Protein AF-A0A538RE19-F1 (afdb_monomer_lite)

Secondary structure (DSSP, 8-state):
-PPPPPBPTTT-PBPPTT--EEE-TTS-EEETTPPPPBPTTT--B--TTS-EEEETTEEEEHHHHHHHHHHHTT-TTTTS------TTS-HHHHHHHHHHTSPPHHHHHHHHHHHHHHHHHHHHHHHHHHHHTS---HHHHHTTT---

Radius of gyration: 30.7 Å; chains: 1; bounding box: 78×49×74 Å

Sequence (148 aa):
MAAELPRCATCRVSIQPGQNVAFRTDGRVQHVDCPEVLCPVCARAVLPGEPIRRDDESLLHANCWMRRLRRAEGLPGATRPIAGGCTATPWSFVSGRVVDSRPAPDEVIWVTRQLHERAAHARDSARAARQARRPLTGDALSRIGLLS

pLDDT: mean 75.37, std 17.06, range [40.19, 94.38]

Foldseek 3Di:
DDDQAAAAPFQRHGDDPPFAWDQDPVRHIHGPPHDFAAAPQPRDTDDPPACWDDDPNHIHGPVSVVLVVCVVVVPPCSPPPPPDDDVPDPPVPVCVVVVVPDDDPVVVVVVVVVVVVVVVVVVVVVVVVVVVPPPPDVVNCVVVVNDD

Structure (mmCIF, N/CA/C/O backbone):
data_AF-A0A538RE19-F1
#
_entry.id   AF-A0A538RE19-F1
#
loop_
_atom_site.group_PDB
_atom_site.id
_atom_site.type_symbol
_atom_site.label_atom_id
_atom_site.label_alt_id
_atom_site.label_comp_id
_atom_site.label_asym_id
_atom_site.label_entity_id
_atom_site.label_seq_id
_atom_site.pdbx_PDB_ins_code
_atom_site.Cartn_x
_atom_site.Cartn_y
_atom_site.Cartn_z
_atom_site.occupancy
_atom_site.B_iso_or_equiv
_atom_site.auth_seq_id
_atom_site.auth_comp_id
_atom_site.auth_asym_id
_atom_site.auth_atom_id
_atom_site.pdbx_PDB_model_num
ATOM 1 N N . MET A 1 1 ? -33.763 14.935 3.619 1.00 43.66 1 MET A N 1
ATOM 2 C CA . MET A 1 1 ? -32.389 14.654 3.152 1.00 43.66 1 MET A CA 1
ATOM 3 C C . MET A 1 1 ? -31.767 13.693 4.148 1.00 43.66 1 MET A C 1
ATOM 5 O O . MET A 1 1 ? -31.463 14.117 5.253 1.00 43.66 1 MET A O 1
ATOM 9 N N . ALA A 1 2 ? -31.708 12.397 3.838 1.00 55.69 2 ALA A N 1
ATOM 10 C CA . ALA A 1 2 ? -31.048 11.445 4.728 1.00 55.69 2 ALA A CA 1
ATOM 11 C C . ALA A 1 2 ? -29.541 11.723 4.676 1.00 55.69 2 ALA A C 1
ATOM 13 O O . ALA A 1 2 ? -28.963 11.722 3.590 1.00 55.69 2 ALA A O 1
ATOM 14 N N . ALA A 1 3 ? -28.929 12.031 5.819 1.00 72.06 3 ALA A N 1
ATOM 15 C CA . ALA A 1 3 ? -27.482 12.162 5.896 1.00 72.06 3 ALA A CA 1
ATOM 16 C C . ALA A 1 3 ? -26.867 10.796 5.569 1.00 72.06 3 ALA A C 1
ATOM 18 O O . ALA A 1 3 ? -27.219 9.795 6.195 1.00 72.06 3 ALA A O 1
ATOM 19 N N . GLU A 1 4 ? -25.994 10.739 4.563 1.00 80.81 4 GLU A N 1
ATOM 20 C CA . GLU A 1 4 ? -25.278 9.508 4.249 1.00 80.81 4 GLU A CA 1
ATOM 21 C C . GLU A 1 4 ? -24.370 9.171 5.436 1.00 80.81 4 GLU A C 1
ATOM 23 O O . GLU A 1 4 ? -23.507 9.960 5.827 1.00 80.81 4 GLU A O 1
ATOM 28 N N . LEU A 1 5 ? -24.619 8.021 6.063 1.00 85.88 5 LEU A N 1
ATOM 29 C CA . LEU A 1 5 ? -23.851 7.586 7.221 1.00 85.88 5 LEU A CA 1
ATOM 30 C C . LEU A 1 5 ? -22.397 7.303 6.814 1.00 85.88 5 LEU A C 1
ATOM 32 O O . LEU A 1 5 ? -22.154 6.747 5.734 1.00 85.88 5 LEU A O 1
ATOM 36 N N . PRO A 1 6 ? -21.414 7.633 7.671 1.00 89.62 6 PRO A N 1
ATOM 37 C CA . PRO A 1 6 ? -20.020 7.341 7.384 1.00 89.62 6 PRO A CA 1
ATOM 38 C C . PRO A 1 6 ? -19.815 5.831 7.238 1.00 89.62 6 PRO A C 1
ATOM 40 O O . PRO A 1 6 ? -20.425 5.019 7.930 1.00 89.62 6 PRO A O 1
ATOM 43 N N . ARG A 1 7 ? -18.921 5.438 6.333 1.00 90.44 7 ARG A N 1
ATOM 44 C CA . ARG A 1 7 ? -18.547 4.034 6.129 1.00 90.44 7 ARG A CA 1
ATOM 45 C C . ARG A 1 7 ? -17.237 3.737 6.835 1.00 90.44 7 ARG A C 1
ATOM 47 O O . ARG A 1 7 ? -16.318 4.556 6.798 1.00 90.44 7 ARG A O 1
ATOM 54 N N . CYS A 1 8 ? -17.127 2.542 7.405 1.00 89.19 8 CYS A N 1
ATOM 55 C CA . CYS A 1 8 ? -15.886 2.083 8.015 1.00 89.19 8 CYS A CA 1
ATOM 56 C C . CYS A 1 8 ? -14.730 2.106 7.004 1.00 89.19 8 CYS A C 1
ATOM 58 O O . CYS A 1 8 ? -14.846 1.610 5.879 1.00 89.19 8 CYS A O 1
ATOM 60 N N . ALA A 1 9 ? -13.594 2.674 7.408 1.00 85.81 9 ALA A N 1
ATOM 61 C CA . ALA A 1 9 ? -12.398 2.786 6.581 1.00 85.81 9 ALA A CA 1
ATOM 62 C C . ALA A 1 9 ? -11.834 1.419 6.162 1.00 85.81 9 ALA A C 1
ATOM 64 O O . ALA A 1 9 ? -11.224 1.331 5.092 1.00 85.81 9 ALA A O 1
ATOM 65 N N . THR A 1 10 ? -12.071 0.393 6.989 1.00 84.88 10 THR A N 1
ATOM 66 C CA . THR A 1 10 ? -11.592 -0.981 6.811 1.00 84.88 10 THR A CA 1
ATOM 67 C C . THR A 1 10 ? -12.624 -1.845 6.086 1.00 84.88 10 THR A C 1
ATOM 69 O O . THR A 1 10 ? -12.377 -2.183 4.944 1.00 84.88 10 THR A O 1
ATOM 72 N N . CYS A 1 11 ? -13.796 -2.164 6.653 1.00 85.50 11 CYS A N 1
ATOM 73 C CA . CYS A 1 11 ? -14.760 -3.080 6.008 1.00 85.50 11 CYS A CA 1
ATOM 74 C C . CYS A 1 11 ? -15.773 -2.425 5.059 1.00 85.50 11 CYS A C 1
ATOM 76 O O . CYS A 1 11 ? -16.549 -3.134 4.428 1.00 85.50 11 CYS A O 1
ATOM 78 N N . ARG A 1 12 ? -15.808 -1.087 4.962 1.00 85.25 12 ARG A N 1
ATOM 79 C CA . ARG A 1 12 ? -16.760 -0.308 4.136 1.00 85.25 12 ARG A CA 1
ATOM 80 C C . ARG A 1 12 ? -18.247 -0.473 4.467 1.00 85.25 12 ARG A C 1
ATOM 82 O O . ARG A 1 12 ? -19.071 0.184 3.825 1.00 85.25 12 ARG A O 1
ATOM 89 N N . VAL A 1 13 ? -18.587 -1.262 5.482 1.00 87.75 13 VAL A N 1
ATOM 90 C CA . VAL A 1 13 ? -19.942 -1.339 6.030 1.00 87.75 13 VAL A CA 1
ATOM 91 C C . VAL A 1 13 ? -20.302 0.018 6.633 1.00 87.75 13 VAL A C 1
ATOM 93 O O . VAL A 1 13 ? -19.471 0.660 7.288 1.00 87.75 13 VAL A O 1
ATOM 96 N N . SER A 1 14 ? -21.526 0.477 6.368 1.00 91.31 14 SER A N 1
ATOM 97 C CA . SER A 1 14 ? -22.052 1.715 6.942 1.00 91.31 14 SER A CA 1
ATOM 98 C C . SER A 1 14 ? -22.028 1.634 8.464 1.00 91.31 14 SER A C 1
ATOM 100 O O . SER A 1 14 ? -22.497 0.655 9.046 1.00 91.31 14 SER A O 1
ATOM 102 N N . ILE A 1 15 ? -21.474 2.663 9.097 1.00 91.94 15 ILE A N 1
ATOM 103 C CA . ILE A 1 15 ? -21.438 2.781 10.548 1.00 91.94 15 ILE A CA 1
ATOM 104 C C . ILE A 1 15 ? -22.808 3.271 11.000 1.00 91.94 15 ILE A C 1
ATOM 106 O O . ILE A 1 15 ? -23.245 4.358 10.623 1.00 91.94 15 ILE A O 1
ATOM 110 N N . GLN A 1 16 ? -23.479 2.455 11.804 1.00 92.44 16 GLN A N 1
ATOM 111 C CA . GLN A 1 16 ? -24.764 2.805 12.394 1.00 92.44 16 GLN A CA 1
ATOM 112 C C . GLN A 1 16 ? -24.565 3.587 13.701 1.00 92.44 16 GLN A C 1
ATOM 114 O O . GLN A 1 16 ? -23.572 3.362 14.405 1.00 92.44 16 GLN A O 1
ATOM 119 N N . PRO A 1 17 ? -25.499 4.485 14.064 1.00 91.69 17 PRO A N 1
ATOM 120 C CA . PRO A 1 17 ? -25.487 5.135 15.370 1.00 91.69 17 PRO A CA 1
ATOM 121 C C . PRO A 1 17 ? -25.425 4.106 16.509 1.00 91.69 17 PRO A C 1
ATOM 123 O O . PRO A 1 17 ? -26.123 3.095 16.475 1.00 91.69 17 PRO A O 1
ATOM 126 N N . GLY A 1 18 ? -24.581 4.358 17.512 1.00 91.69 18 GLY A N 1
ATOM 127 C CA . GLY A 1 18 ? -24.382 3.456 18.655 1.00 91.69 18 GLY A CA 1
ATOM 128 C C . GLY A 1 18 ? -23.341 2.347 18.448 1.00 91.69 18 GLY A C 1
ATOM 129 O O . GLY A 1 18 ? -23.073 1.602 19.386 1.00 91.69 18 GLY A O 1
ATOM 130 N N . GLN A 1 19 ? -22.721 2.234 17.268 1.00 92.25 19 GLN A N 1
ATOM 131 C CA . GLN A 1 19 ? -21.591 1.320 17.065 1.00 92.25 19 GLN A CA 1
ATOM 132 C C . GLN A 1 19 ? -20.283 1.896 17.622 1.00 92.25 19 GLN A C 1
ATOM 134 O O . GLN A 1 19 ? -19.988 3.080 17.457 1.00 92.25 19 GLN A O 1
ATOM 139 N N . ASN A 1 20 ? -19.461 1.029 18.220 1.00 92.81 20 ASN A N 1
ATOM 140 C CA . ASN A 1 20 ? -18.130 1.394 18.691 1.00 92.81 20 ASN A CA 1
ATOM 141 C C . ASN A 1 20 ? -17.193 1.643 17.509 1.00 92.81 20 ASN A C 1
ATOM 143 O O . ASN A 1 20 ? -16.961 0.761 16.672 1.00 92.81 20 ASN A O 1
ATOM 147 N N . VAL A 1 21 ? -16.620 2.843 17.466 1.00 93.25 21 VAL A N 1
ATOM 148 C CA . VAL A 1 21 ? -15.714 3.264 16.402 1.00 93.25 21 VAL A CA 1
ATOM 149 C C . VAL A 1 21 ? -14.453 3.921 16.942 1.00 93.25 21 VAL A C 1
ATOM 151 O O . VAL A 1 21 ? -14.461 4.552 17.994 1.00 93.25 21 VAL A O 1
ATOM 154 N N . ALA A 1 22 ? -13.371 3.793 16.182 1.00 91.38 22 ALA A N 1
ATOM 155 C CA . ALA A 1 22 ? -12.122 4.500 16.397 1.00 91.38 22 ALA A CA 1
ATOM 156 C C . ALA A 1 22 ? -11.911 5.538 15.286 1.00 91.38 22 ALA A C 1
ATOM 158 O O . ALA A 1 22 ? -12.088 5.246 14.097 1.00 91.38 22 ALA A O 1
ATOM 159 N N . PHE A 1 23 ? -11.503 6.745 15.679 1.00 90.44 23 PHE A N 1
ATOM 160 C CA . PHE A 1 23 ? -11.072 7.792 14.757 1.00 90.44 23 PHE A CA 1
ATOM 161 C C . PHE A 1 23 ? -9.586 7.626 14.462 1.00 90.44 23 PHE A C 1
ATOM 163 O O . PHE A 1 23 ? -8.758 7.533 15.369 1.00 90.44 23 PHE A O 1
ATOM 170 N N . ARG A 1 24 ? -9.244 7.581 13.181 1.00 84.12 24 ARG A N 1
ATOM 171 C CA . ARG A 1 24 ? -7.863 7.522 12.714 1.00 84.12 24 ARG A CA 1
ATOM 172 C C . ARG A 1 24 ? -7.285 8.929 12.571 1.00 84.12 24 ARG A C 1
ATOM 174 O O . ARG A 1 24 ? -8.008 9.909 12.407 1.00 84.12 24 ARG A O 1
ATOM 181 N N . THR A 1 25 ? -5.958 9.014 12.553 1.00 83.81 25 THR A N 1
ATOM 182 C CA . THR A 1 25 ? -5.212 10.266 12.335 1.00 83.81 25 THR A CA 1
ATOM 183 C C . THR A 1 25 ? -5.427 10.881 10.949 1.00 83.81 25 THR A C 1
ATOM 185 O O . THR A 1 25 ? -5.172 12.064 10.764 1.00 83.81 25 THR A O 1
ATOM 188 N N . ASP A 1 26 ? -5.925 10.108 9.981 1.00 81.19 26 ASP A N 1
ATOM 189 C CA . ASP A 1 26 ? -6.295 10.568 8.637 1.00 81.19 26 ASP A CA 1
ATOM 190 C C . ASP A 1 26 ? -7.730 11.133 8.560 1.00 81.19 26 ASP A C 1
ATOM 192 O O . ASP A 1 26 ? -8.231 11.404 7.467 1.00 81.19 26 ASP A O 1
ATOM 196 N N . GLY A 1 27 ? -8.408 11.279 9.706 1.00 86.31 27 GLY A N 1
ATOM 197 C CA . GLY A 1 27 ? -9.781 11.779 9.810 1.00 86.31 27 GLY A CA 1
ATOM 198 C C . GLY A 1 27 ? -10.858 10.751 9.456 1.00 86.31 27 GLY A C 1
ATOM 199 O O . GLY A 1 27 ? -12.040 11.092 9.422 1.00 86.31 27 GLY A O 1
ATOM 200 N N . ARG A 1 28 ? -10.489 9.493 9.180 1.00 87.88 28 ARG A N 1
ATOM 201 C CA . ARG A 1 28 ? -11.448 8.431 8.846 1.00 87.88 28 ARG A CA 1
ATOM 202 C C . ARG A 1 28 ? -11.898 7.666 10.086 1.00 87.88 28 ARG A C 1
ATOM 204 O O . ARG A 1 28 ? -11.191 7.591 11.087 1.00 87.88 28 ARG A O 1
ATOM 211 N N . VAL A 1 29 ? -13.072 7.048 9.990 1.00 90.94 29 VAL A N 1
ATOM 212 C CA . VAL A 1 29 ? -13.679 6.265 11.073 1.00 90.94 29 VAL A CA 1
ATOM 213 C C . VAL A 1 29 ? -13.599 4.777 10.746 1.00 90.94 29 VAL A C 1
ATOM 215 O O . VAL A 1 29 ? -13.841 4.383 9.605 1.00 90.94 29 VAL A O 1
ATOM 218 N N . GLN A 1 30 ? -13.276 3.940 11.727 1.00 89.75 30 GLN A N 1
ATOM 219 C CA . GLN A 1 30 ? -13.314 2.480 11.603 1.00 89.75 30 GLN A CA 1
ATOM 220 C C . GLN A 1 30 ? -14.082 1.851 12.767 1.00 89.75 30 GLN A C 1
ATOM 222 O O . GLN A 1 30 ? -14.080 2.406 13.860 1.00 89.75 30 GLN A O 1
ATOM 227 N N . HIS A 1 31 ? -14.704 0.689 12.559 1.00 91.06 31 HIS A N 1
ATOM 228 C CA . HIS A 1 31 ? -15.234 -0.119 13.664 1.00 91.06 31 HIS A CA 1
ATOM 229 C C . HIS A 1 31 ? -14.103 -0.518 14.615 1.00 91.06 31 HIS A C 1
ATOM 231 O O . HIS A 1 31 ? -12.998 -0.824 14.157 1.00 91.06 31 HIS A O 1
ATOM 237 N N . VAL A 1 32 ? -14.384 -0.525 15.920 1.00 89.62 32 VAL A N 1
ATOM 238 C CA . VAL A 1 32 ? -13.479 -1.128 16.914 1.00 89.62 32 VAL A CA 1
ATOM 239 C C . VAL A 1 32 ? -13.363 -2.626 16.633 1.00 89.62 32 VAL A C 1
ATOM 241 O O . VAL A 1 32 ? -12.264 -3.126 16.415 1.00 89.62 32 VAL A O 1
ATOM 244 N N . ASP A 1 33 ? -14.510 -3.287 16.483 1.00 87.38 33 ASP A N 1
ATOM 245 C CA . ASP A 1 33 ? -14.620 -4.707 16.148 1.00 87.38 33 ASP A CA 1
ATOM 246 C C . ASP A 1 33 ? -14.908 -4.875 14.651 1.00 87.38 33 ASP A C 1
ATOM 248 O O . ASP A 1 33 ? -15.973 -5.325 14.226 1.00 87.38 33 ASP A O 1
ATOM 252 N N . CYS A 1 34 ? -13.978 -4.409 13.815 1.00 86.12 34 CYS A N 1
ATOM 253 C CA . CYS A 1 34 ? -14.131 -4.518 12.369 1.00 86.12 34 CYS A CA 1
ATOM 254 C C . CYS A 1 34 ? -14.012 -5.986 11.924 1.00 86.12 34 CYS A C 1
ATOM 256 O O . CYS A 1 34 ? -13.017 -6.625 12.277 1.00 86.12 34 CYS A O 1
ATOM 258 N N . PRO A 1 35 ? -14.948 -6.515 11.107 1.00 83.25 35 PRO A N 1
ATOM 259 C CA . PRO A 1 35 ? -14.810 -7.862 10.570 1.00 83.25 35 PRO A CA 1
ATOM 260 C C . PRO A 1 35 ? -13.534 -7.974 9.734 1.00 83.25 35 PRO A C 1
ATOM 262 O O . PRO A 1 35 ? -13.114 -7.012 9.078 1.00 83.25 35 PRO A O 1
ATOM 265 N N . GLU A 1 36 ? -12.930 -9.158 9.763 1.00 83.81 36 GLU A N 1
ATOM 266 C CA . GLU A 1 36 ? -11.729 -9.461 8.998 1.00 83.81 36 GLU A CA 1
ATOM 267 C C . GLU A 1 36 ? -12.035 -9.393 7.498 1.00 83.81 36 GLU A C 1
ATOM 269 O O . GLU A 1 36 ? -12.880 -10.120 6.975 1.00 83.81 36 GLU A O 1
ATOM 274 N N . VAL A 1 37 ? -11.351 -8.493 6.792 1.00 86.50 37 VAL A N 1
ATOM 275 C CA . VAL A 1 37 ? -11.469 -8.361 5.338 1.00 86.50 37 VAL A CA 1
ATOM 276 C C . VAL A 1 37 ? -10.308 -9.097 4.692 1.00 86.50 37 VAL A C 1
ATOM 278 O O . VAL A 1 37 ? -9.152 -8.772 4.954 1.00 86.50 37 VAL A O 1
ATOM 281 N N . LEU A 1 38 ? -10.595 -10.059 3.817 1.00 89.19 38 LEU A N 1
ATOM 282 C CA . LEU A 1 38 ? -9.565 -10.819 3.112 1.00 89.19 38 LEU A CA 1
ATOM 283 C C . LEU A 1 38 ? -9.227 -10.185 1.759 1.00 89.19 38 LEU A C 1
ATOM 285 O O . LEU A 1 38 ? -10.104 -9.818 0.979 1.00 89.19 38 LEU A O 1
ATOM 289 N N . CYS A 1 39 ? -7.934 -10.106 1.451 1.00 88.31 39 CYS A N 1
ATOM 290 C CA . CYS A 1 39 ? -7.448 -9.686 0.143 1.00 88.31 39 CYS A CA 1
ATOM 291 C C . CYS A 1 39 ? -7.698 -10.799 -0.890 1.00 88.31 39 CYS A C 1
ATOM 293 O O . CYS A 1 39 ? -7.100 -11.870 -0.759 1.00 88.31 39 CYS A O 1
ATOM 295 N N . PRO A 1 40 ? -8.466 -10.573 -1.972 1.00 89.00 40 PRO A N 1
ATOM 296 C CA . PRO A 1 40 ? -8.821 -11.633 -2.925 1.00 89.00 40 PRO A CA 1
ATOM 297 C C . PRO A 1 40 ? -7.625 -12.161 -3.735 1.00 89.00 40 PRO A C 1
ATOM 299 O O . PRO A 1 40 ? -7.701 -13.222 -4.341 1.00 89.00 40 PRO A O 1
ATOM 302 N N . VAL A 1 41 ? -6.501 -11.437 -3.755 1.00 89.50 41 VAL A N 1
ATOM 303 C CA . VAL A 1 41 ? -5.299 -11.832 -4.510 1.00 89.50 41 VAL A CA 1
ATOM 304 C C . VAL A 1 41 ? -4.383 -12.759 -3.712 1.00 89.50 41 VAL A C 1
ATOM 306 O O . VAL A 1 41 ? -3.690 -13.582 -4.307 1.00 89.50 41 VAL A O 1
ATOM 309 N N . CYS A 1 42 ? -4.320 -12.614 -2.386 1.00 90.75 42 CYS A N 1
ATOM 310 C CA . CYS A 1 42 ? -3.431 -13.433 -1.552 1.00 90.75 42 CYS A CA 1
ATOM 311 C C . CYS A 1 42 ? -4.129 -14.169 -0.406 1.00 90.75 42 CYS A C 1
ATOM 313 O O . CYS A 1 42 ? -3.441 -14.849 0.347 1.00 90.75 42 CYS A O 1
ATOM 315 N N . ALA A 1 43 ? -5.452 -14.034 -0.277 1.00 90.31 43 ALA A N 1
ATOM 316 C CA . ALA A 1 43 ? -6.294 -14.658 0.745 1.00 90.31 43 ALA A CA 1
ATOM 317 C C . ALA A 1 43 ? -5.890 -14.357 2.203 1.00 90.31 43 ALA A C 1
ATOM 319 O O . ALA A 1 43 ? -6.267 -15.087 3.111 1.00 90.31 43 ALA A O 1
ATOM 320 N N . ARG A 1 44 ? -5.129 -13.280 2.443 1.00 88.44 44 ARG A N 1
ATOM 321 C CA . ARG A 1 44 ? -4.734 -12.835 3.789 1.00 88.44 44 ARG A CA 1
ATOM 322 C C . ARG A 1 44 ? -5.576 -11.656 4.255 1.00 88.44 44 ARG A C 1
ATOM 324 O O . ARG A 1 44 ? -5.976 -10.835 3.423 1.00 88.44 44 ARG A O 1
ATOM 331 N N . ALA A 1 45 ? -5.747 -11.549 5.571 1.00 87.31 45 ALA A N 1
ATOM 332 C CA . ALA A 1 45 ? -6.333 -10.394 6.239 1.00 87.31 45 ALA A CA 1
ATOM 333 C C . ALA A 1 45 ? -5.702 -9.081 5.763 1.00 87.31 45 ALA A C 1
ATOM 335 O O . ALA A 1 45 ? -4.482 -8.975 5.604 1.00 87.31 45 ALA A O 1
ATOM 336 N N . VAL A 1 46 ? -6.543 -8.078 5.553 1.00 86.44 46 VAL A N 1
ATOM 337 C CA . VAL A 1 46 ? -6.148 -6.695 5.322 1.00 86.44 46 VAL A CA 1
ATOM 338 C C . VAL A 1 46 ? -6.219 -5.975 6.660 1.00 86.44 46 VAL A C 1
ATOM 340 O O . VAL A 1 46 ? -7.306 -5.689 7.165 1.00 86.44 46 VAL A O 1
ATOM 343 N N . LEU A 1 47 ? -5.057 -5.693 7.248 1.00 83.25 47 LEU A N 1
ATOM 344 C CA . LEU A 1 47 ? -5.006 -5.042 8.555 1.00 83.25 47 LEU A CA 1
ATOM 345 C C . LEU A 1 47 ? -5.194 -3.519 8.420 1.00 83.25 47 LEU A C 1
ATOM 347 O O . LEU A 1 47 ? -4.734 -2.930 7.438 1.00 83.25 47 LEU A O 1
ATOM 351 N N . PRO A 1 48 ? -5.787 -2.830 9.415 1.00 71.88 48 PRO A N 1
ATOM 352 C CA . PRO A 1 48 ? -6.047 -1.387 9.341 1.00 71.88 48 PRO A CA 1
ATOM 353 C C . PRO A 1 48 ? -4.805 -0.512 9.089 1.00 71.88 48 PRO A C 1
ATOM 355 O O . PRO A 1 48 ? -4.920 0.575 8.516 1.00 71.88 48 PRO A O 1
ATOM 358 N N . GLY A 1 49 ? -3.623 -0.962 9.520 1.00 75.38 49 GLY A N 1
ATOM 359 C CA . GLY A 1 49 ? -2.350 -0.259 9.329 1.00 75.38 49 GLY A CA 1
ATOM 360 C C . GLY A 1 49 ? -1.632 -0.571 8.012 1.00 75.38 49 GLY A C 1
ATOM 361 O O . GLY A 1 49 ? -0.645 0.088 7.693 1.00 75.38 49 GLY A O 1
ATOM 362 N N . GLU A 1 50 ? -2.090 -1.563 7.246 1.00 79.69 50 GLU A N 1
ATOM 363 C CA . GLU A 1 50 ? -1.437 -1.931 5.992 1.00 79.69 50 GLU A CA 1
ATOM 364 C C . GLU A 1 50 ? -1.789 -0.942 4.865 1.00 79.69 50 GLU A C 1
ATOM 366 O O . GLU A 1 50 ? -2.891 -0.389 4.823 1.00 79.69 50 GLU A O 1
ATOM 371 N N . PRO A 1 51 ? -0.874 -0.706 3.909 1.00 80.75 51 PRO A N 1
ATOM 372 C CA . PRO A 1 51 ? -1.180 0.095 2.735 1.00 80.75 51 PRO A CA 1
ATOM 373 C C . PRO A 1 51 ? -2.185 -0.649 1.846 1.00 80.75 51 PRO A C 1
ATOM 375 O O . PRO A 1 51 ? -1.874 -1.685 1.248 1.00 80.75 51 PRO A O 1
ATOM 378 N N . ILE A 1 52 ? -3.388 -0.091 1.735 1.00 85.75 52 ILE A N 1
ATOM 379 C CA . ILE A 1 52 ? -4.511 -0.667 0.988 1.00 85.75 52 ILE A CA 1
ATOM 380 C C . ILE A 1 52 ? -4.798 0.101 -0.303 1.00 85.75 52 ILE A C 1
ATOM 382 O O . ILE A 1 52 ? -4.666 1.324 -0.379 1.00 85.75 52 ILE A O 1
ATOM 386 N N . ARG A 1 53 ? -5.231 -0.629 -1.328 1.00 88.25 53 ARG A N 1
ATOM 387 C CA . ARG A 1 53 ? -5.782 -0.104 -2.580 1.00 88.25 53 ARG A CA 1
ATOM 388 C C . ARG A 1 53 ? -7.217 -0.593 -2.738 1.00 88.25 53 ARG A C 1
ATOM 390 O O . ARG A 1 53 ? -7.593 -1.648 -2.229 1.00 88.25 53 ARG A O 1
ATOM 397 N N . ARG A 1 54 ? -8.012 0.230 -3.411 1.00 84.56 54 ARG A N 1
ATOM 398 C CA . ARG A 1 54 ? -9.443 0.022 -3.635 1.00 84.56 54 ARG A CA 1
ATOM 399 C C . ARG A 1 54 ? -9.637 -0.340 -5.098 1.00 84.56 54 ARG A C 1
ATOM 401 O O . ARG A 1 54 ? -9.099 0.364 -5.950 1.00 84.56 54 ARG A O 1
ATOM 408 N N . ASP A 1 55 ? -10.361 -1.419 -5.341 1.00 81.88 55 ASP A N 1
ATOM 409 C CA . ASP A 1 55 ? -10.710 -1.897 -6.676 1.00 81.88 55 ASP A CA 1
ATOM 410 C C . ASP A 1 55 ? -12.181 -2.306 -6.644 1.00 81.88 55 ASP A C 1
ATOM 412 O O . ASP A 1 55 ? -12.525 -3.391 -6.164 1.00 81.88 55 ASP A O 1
ATOM 416 N N . ASP A 1 56 ? -13.028 -1.349 -7.021 1.00 80.88 56 ASP A N 1
ATOM 417 C CA . ASP A 1 56 ? -14.484 -1.375 -6.888 1.00 80.88 56 ASP A CA 1
ATOM 418 C C . ASP A 1 56 ? -14.944 -1.755 -5.469 1.00 80.88 56 ASP A C 1
ATOM 420 O O . ASP A 1 56 ? -14.806 -0.962 -4.529 1.00 80.88 56 ASP A O 1
ATOM 424 N N . GLU A 1 57 ? -15.454 -2.975 -5.298 1.00 75.38 57 GLU A N 1
ATOM 425 C CA . GLU A 1 57 ? -15.953 -3.497 -4.020 1.00 75.38 57 GLU A CA 1
ATOM 426 C C . GLU A 1 57 ? -14.895 -4.249 -3.204 1.00 75.38 57 GLU A C 1
ATOM 428 O O . GLU A 1 57 ? -15.128 -4.615 -2.052 1.00 75.38 57 GLU A O 1
ATOM 433 N N . SER A 1 58 ? -13.707 -4.465 -3.770 1.00 82.25 58 SER A N 1
ATOM 434 C CA . SER A 1 58 ? -12.660 -5.264 -3.142 1.00 82.25 58 SER A CA 1
ATOM 435 C C . SER A 1 58 ? -11.549 -4.414 -2.527 1.00 82.25 58 SER A C 1
ATOM 437 O O . SER A 1 58 ? -11.134 -3.368 -3.042 1.00 82.25 58 SER A O 1
ATOM 439 N N . LEU A 1 59 ? -11.044 -4.892 -1.389 1.00 87.31 59 LEU A N 1
ATOM 440 C CA . LEU A 1 59 ? -9.882 -4.332 -0.713 1.00 87.31 59 LEU A CA 1
ATOM 441 C C . LEU A 1 59 ? -8.665 -5.197 -0.986 1.00 87.31 59 LEU A C 1
ATOM 443 O O . LEU A 1 59 ? -8.646 -6.400 -0.731 1.00 87.31 59 LEU A O 1
ATOM 447 N N . LEU A 1 60 ? -7.633 -4.554 -1.513 1.00 90.06 60 LEU A N 1
ATOM 448 C CA . LEU A 1 60 ? -6.398 -5.198 -1.915 1.00 90.06 60 LEU A CA 1
ATOM 449 C C . LEU A 1 60 ? -5.251 -4.601 -1.115 1.00 90.06 60 LEU A C 1
ATOM 451 O O . LEU A 1 60 ? -5.168 -3.384 -0.947 1.00 90.06 60 LEU A O 1
ATOM 455 N N . HIS A 1 61 ? -4.286 -5.426 -0.715 1.00 90.56 61 HIS A N 1
ATOM 456 C CA . HIS A 1 61 ? -2.973 -4.892 -0.347 1.00 90.56 61 HIS A CA 1
ATOM 457 C C . HIS A 1 61 ? -2.395 -4.116 -1.534 1.00 90.56 61 HIS A C 1
ATOM 459 O O . HIS A 1 61 ? -2.516 -4.561 -2.680 1.00 90.56 61 HIS A O 1
ATOM 465 N N . ALA A 1 62 ? -1.701 -3.004 -1.287 1.00 87.81 62 ALA A N 1
ATOM 466 C CA . ALA A 1 62 ? -1.110 -2.192 -2.352 1.00 87.81 62 ALA A CA 1
ATOM 467 C C . ALA A 1 62 ? -0.200 -3.011 -3.292 1.00 87.81 62 ALA A C 1
ATOM 469 O O . ALA A 1 62 ? -0.275 -2.870 -4.514 1.00 87.81 62 ALA A O 1
ATOM 470 N N . ASN A 1 63 ? 0.579 -3.948 -2.739 1.00 89.75 63 ASN A N 1
ATOM 471 C CA . ASN A 1 63 ? 1.408 -4.871 -3.523 1.00 89.75 63 ASN A CA 1
ATOM 472 C C . ASN A 1 63 ? 0.578 -5.850 -4.368 1.00 89.75 63 ASN A C 1
ATOM 474 O O . ASN A 1 63 ? 0.951 -6.165 -5.500 1.00 89.75 63 ASN A O 1
ATOM 478 N N . CYS A 1 64 ? -0.547 -6.331 -3.837 1.00 89.50 64 CYS A N 1
ATOM 479 C CA . CYS A 1 64 ? -1.452 -7.222 -4.558 1.00 89.50 64 CYS A CA 1
ATOM 480 C C . CYS A 1 64 ? -2.137 -6.507 -5.726 1.00 89.50 64 CYS A C 1
ATOM 482 O O . CYS A 1 64 ? -2.210 -7.067 -6.818 1.00 89.50 64 CYS A O 1
ATOM 484 N N . TRP A 1 65 ? -2.546 -5.254 -5.526 1.00 91.25 65 TRP A N 1
ATOM 485 C CA . TRP A 1 65 ? -3.084 -4.408 -6.589 1.00 91.25 65 TRP A CA 1
ATOM 486 C C . TRP A 1 65 ? -2.055 -4.168 -7.702 1.00 91.25 65 TRP A C 1
ATOM 488 O O . TRP A 1 65 ? -2.348 -4.434 -8.862 1.00 91.25 65 TRP A O 1
ATOM 498 N N . MET A 1 66 ? -0.808 -3.810 -7.362 1.00 87.62 66 MET A N 1
ATOM 499 C CA . MET A 1 66 ? 0.274 -3.653 -8.350 1.00 87.62 66 MET A CA 1
ATOM 500 C C . MET A 1 66 ? 0.536 -4.939 -9.151 1.00 87.62 66 MET A C 1
ATOM 502 O O . MET A 1 66 ? 0.820 -4.887 -10.346 1.00 87.62 66 MET A O 1
ATOM 506 N N . ARG A 1 67 ? 0.455 -6.115 -8.509 1.00 85.94 67 ARG A N 1
ATOM 507 C CA . ARG A 1 67 ? 0.565 -7.409 -9.209 1.00 85.94 67 ARG A CA 1
ATOM 508 C C . ARG A 1 67 ? -0.610 -7.639 -10.158 1.00 85.94 67 ARG A C 1
ATOM 510 O O . ARG A 1 67 ? -0.380 -8.131 -11.259 1.00 85.94 67 ARG A O 1
ATOM 517 N N . ARG A 1 68 ? -1.835 -7.300 -9.745 1.00 86.62 68 ARG A N 1
ATOM 518 C CA . ARG A 1 68 ? -3.039 -7.416 -10.580 1.00 86.62 68 ARG A CA 1
ATOM 519 C C . ARG A 1 68 ? -2.962 -6.488 -11.794 1.00 86.62 68 ARG A C 1
ATOM 521 O O . ARG A 1 68 ? -3.152 -6.968 -12.905 1.00 86.62 68 ARG A O 1
ATOM 528 N N . LEU A 1 69 ? -2.591 -5.222 -11.594 1.00 85.75 69 LEU A N 1
ATOM 529 C CA . LEU A 1 69 ? -2.455 -4.228 -12.664 1.00 85.75 69 LEU A CA 1
ATOM 530 C C . LEU A 1 69 ? -1.438 -4.671 -13.724 1.00 85.75 69 LEU A C 1
ATOM 532 O O . LEU A 1 69 ? -1.772 -4.757 -14.899 1.00 85.75 69 LEU A O 1
ATOM 536 N N . ARG A 1 70 ? -0.233 -5.086 -13.302 1.00 83.88 70 ARG A N 1
ATOM 537 C CA . ARG A 1 70 ? 0.795 -5.582 -14.235 1.00 83.88 70 ARG A CA 1
ATOM 538 C C . ARG A 1 70 ? 0.333 -6.785 -15.059 1.00 83.88 70 ARG A C 1
ATOM 540 O O . ARG A 1 70 ? 0.732 -6.912 -16.210 1.00 83.88 70 ARG A O 1
ATOM 547 N N . ARG A 1 71 ? -0.476 -7.678 -14.472 1.00 81.50 71 ARG A N 1
ATOM 548 C CA . ARG A 1 71 ? -1.063 -8.817 -15.197 1.00 81.50 71 ARG A CA 1
ATOM 549 C C . ARG A 1 71 ? -2.102 -8.363 -16.220 1.00 81.50 71 ARG A C 1
ATOM 551 O O . ARG A 1 71 ? -2.119 -8.919 -17.309 1.00 81.50 71 ARG A O 1
ATOM 558 N N . ALA A 1 72 ? -2.935 -7.383 -15.874 1.00 82.81 72 ALA A N 1
ATOM 559 C CA . ALA A 1 72 ? -3.962 -6.850 -16.767 1.00 82.81 72 ALA A CA 1
ATOM 560 C C . ALA A 1 72 ? -3.361 -6.103 -17.971 1.00 82.81 72 ALA A C 1
ATOM 562 O O . ALA A 1 72 ? -3.859 -6.241 -19.081 1.00 82.81 72 ALA A O 1
ATOM 563 N N . GLU A 1 73 ? -2.263 -5.371 -17.772 1.00 82.38 73 GLU A N 1
ATOM 564 C CA . GLU A 1 73 ? -1.609 -4.573 -18.824 1.00 82.38 73 GLU A CA 1
ATOM 565 C C . GLU A 1 73 ? -0.658 -5.386 -19.723 1.00 82.38 73 GLU A C 1
ATOM 567 O O . GLU A 1 73 ? -0.026 -4.828 -20.617 1.00 82.38 73 GLU A O 1
ATOM 572 N N . GLY A 1 74 ? -0.500 -6.695 -19.486 1.00 70.44 74 GLY A N 1
ATOM 573 C CA . GLY A 1 74 ? 0.401 -7.546 -20.275 1.00 70.44 74 GLY A CA 1
ATOM 574 C C . GLY A 1 74 ? 1.877 -7.122 -20.219 1.00 70.44 74 GLY A C 1
ATOM 575 O O . GLY A 1 74 ? 2.670 -7.533 -21.066 1.00 70.44 74 GLY A O 1
ATOM 576 N N . LEU A 1 75 ? 2.260 -6.298 -19.237 1.00 63.16 75 LEU A N 1
ATOM 577 C CA . LEU A 1 75 ? 3.599 -5.723 -19.154 1.00 63.16 75 LEU A CA 1
ATOM 578 C C . LEU A 1 75 ? 4.658 -6.822 -18.922 1.00 63.16 75 LEU A C 1
ATOM 580 O O . LEU A 1 75 ? 4.509 -7.642 -18.001 1.00 63.16 75 LEU A O 1
ATOM 584 N N . PRO A 1 76 ? 5.763 -6.833 -19.696 1.00 50.16 76 PRO A N 1
ATOM 585 C CA . PRO A 1 76 ? 6.846 -7.794 -19.514 1.00 50.16 76 PRO A CA 1
ATOM 586 C C . PRO A 1 76 ? 7.446 -7.637 -18.109 1.00 50.16 76 PRO A C 1
ATOM 588 O O . PRO A 1 76 ? 8.029 -6.612 -17.766 1.00 50.16 76 PRO A O 1
ATOM 591 N N . GLY A 1 77 ? 7.257 -8.658 -17.265 1.00 55.47 77 GLY A N 1
ATOM 592 C CA . GLY A 1 77 ? 7.632 -8.643 -15.844 1.00 55.47 77 GLY A CA 1
ATOM 593 C C . GLY A 1 77 ? 6.489 -8.944 -14.865 1.00 55.47 77 GLY A C 1
ATOM 594 O O . GLY A 1 77 ? 6.756 -9.137 -13.679 1.00 55.47 77 GLY A O 1
ATOM 595 N N . ALA A 1 78 ? 5.240 -9.057 -15.334 1.00 51.69 78 ALA A N 1
ATOM 596 C CA . ALA A 1 78 ? 4.051 -9.342 -14.513 1.00 51.69 78 ALA A CA 1
ATOM 597 C C . ALA A 1 78 ? 4.108 -10.650 -13.689 1.00 51.69 78 ALA A C 1
ATOM 599 O O . ALA A 1 78 ? 3.418 -10.787 -12.673 1.00 51.69 78 ALA A O 1
ATOM 600 N N . THR A 1 79 ? 4.940 -11.604 -14.103 1.00 51.62 79 THR A N 1
ATOM 601 C CA . THR A 1 79 ? 5.154 -12.902 -13.446 1.00 51.62 79 THR A CA 1
ATOM 602 C C . THR A 1 79 ? 6.450 -12.996 -12.660 1.00 51.62 79 THR A C 1
ATOM 604 O O . THR A 1 79 ? 6.624 -13.982 -11.946 1.00 51.62 79 THR A O 1
ATOM 607 N N . ARG A 1 80 ? 7.347 -12.001 -12.720 1.00 47.78 80 ARG A N 1
ATOM 608 C CA . ARG A 1 80 ? 8.529 -12.048 -11.856 1.00 47.78 80 ARG A CA 1
ATOM 609 C C . ARG A 1 80 ? 8.040 -11.833 -10.424 1.00 47.78 80 ARG A C 1
ATOM 611 O O . ARG A 1 80 ? 7.421 -10.797 -10.157 1.00 47.78 80 ARG A O 1
ATOM 618 N N . PRO A 1 81 ? 8.259 -12.783 -9.498 1.00 45.25 81 PRO A N 1
ATOM 619 C CA . PRO A 1 81 ? 8.093 -12.477 -8.096 1.00 45.25 81 PRO A CA 1
ATOM 620 C C . PRO A 1 81 ? 9.073 -11.343 -7.817 1.00 45.25 81 PRO A C 1
ATOM 622 O O . PRO A 1 81 ? 10.285 -11.539 -7.811 1.00 45.25 81 PRO A O 1
ATOM 625 N N . ILE A 1 82 ? 8.558 -10.127 -7.640 1.00 46.22 82 ILE A N 1
ATOM 626 C CA . ILE A 1 82 ? 9.312 -9.143 -6.885 1.00 46.22 82 ILE A CA 1
ATOM 627 C C . ILE A 1 82 ? 9.392 -9.781 -5.504 1.00 46.22 82 ILE A C 1
ATOM 629 O O . ILE A 1 82 ? 8.390 -9.846 -4.790 1.00 46.22 82 ILE A O 1
ATOM 633 N N . ALA A 1 83 ? 10.546 -10.365 -5.190 1.00 43.25 83 ALA A N 1
ATOM 634 C CA . ALA A 1 83 ? 10.918 -10.710 -3.833 1.00 43.25 83 ALA A CA 1
ATOM 635 C C . ALA A 1 83 ? 10.901 -9.390 -3.051 1.00 43.25 83 ALA A C 1
ATOM 637 O O . ALA A 1 83 ? 11.854 -8.621 -3.057 1.00 43.25 83 ALA A O 1
ATOM 638 N N . GLY A 1 84 ? 9.732 -9.055 -2.521 1.00 40.19 84 GLY A N 1
ATOM 639 C CA . GLY A 1 84 ? 9.406 -7.726 -2.035 1.00 40.19 84 GLY A CA 1
ATOM 640 C C . GLY A 1 84 ? 8.154 -7.796 -1.179 1.00 40.19 84 GLY A C 1
ATOM 641 O O . GLY A 1 84 ? 7.067 -7.427 -1.614 1.00 40.19 84 GLY A O 1
ATOM 642 N N . GLY A 1 85 ? 8.336 -8.307 0.038 1.00 40.72 85 GLY A N 1
ATOM 643 C CA . GLY A 1 85 ? 7.444 -8.065 1.167 1.00 40.72 85 GLY A CA 1
ATOM 644 C C . GLY A 1 85 ? 6.190 -8.933 1.225 1.00 40.72 85 GLY A C 1
ATOM 645 O O . GLY A 1 85 ? 5.084 -8.452 0.984 1.00 40.72 85 GLY A O 1
ATOM 646 N N . CYS A 1 86 ? 6.347 -10.184 1.659 1.00 40.22 86 CYS A N 1
ATOM 647 C CA . CYS A 1 86 ? 5.330 -10.787 2.516 1.00 40.22 86 CYS A CA 1
ATOM 648 C C . CYS A 1 86 ? 5.505 -10.192 3.921 1.00 40.22 86 CYS A C 1
ATOM 650 O O . CYS A 1 86 ? 6.570 -10.335 4.515 1.00 40.22 86 CYS A O 1
ATOM 652 N N . THR A 1 87 ? 4.452 -9.590 4.479 1.00 52.22 87 THR A N 1
ATOM 653 C CA . THR A 1 87 ? 4.376 -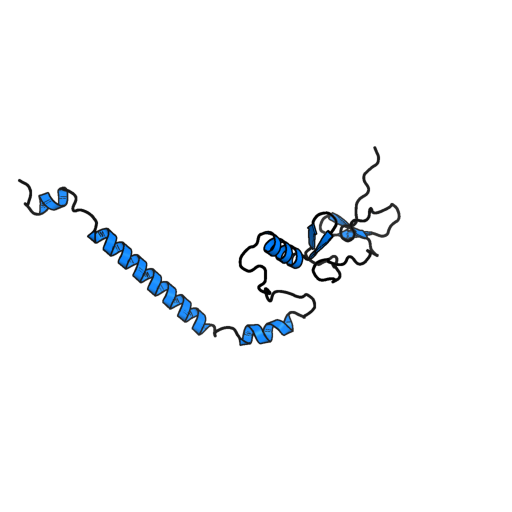9.197 5.902 1.00 52.22 87 THR A CA 1
ATOM 654 C C . THR A 1 87 ? 4.457 -10.394 6.866 1.00 52.22 87 THR A C 1
ATOM 656 O O . THR A 1 87 ? 4.498 -10.207 8.072 1.00 52.22 87 THR A O 1
ATOM 659 N N . ALA A 1 88 ? 4.532 -11.624 6.341 1.00 48.91 88 ALA A N 1
ATOM 660 C CA . ALA A 1 88 ? 4.685 -12.862 7.102 1.00 48.91 88 ALA A CA 1
ATOM 661 C C . ALA A 1 88 ? 6.136 -13.190 7.510 1.00 48.91 88 ALA A C 1
ATOM 663 O O . ALA A 1 88 ? 6.345 -14.109 8.293 1.00 48.91 88 ALA A O 1
ATOM 664 N N . THR A 1 89 ? 7.141 -12.467 7.003 1.00 46.50 89 THR A N 1
ATOM 665 C CA . THR A 1 89 ? 8.537 -12.633 7.442 1.00 46.50 89 THR A CA 1
ATOM 666 C C . THR A 1 89 ? 9.031 -11.354 8.104 1.00 46.50 89 THR A C 1
ATOM 668 O O . THR A 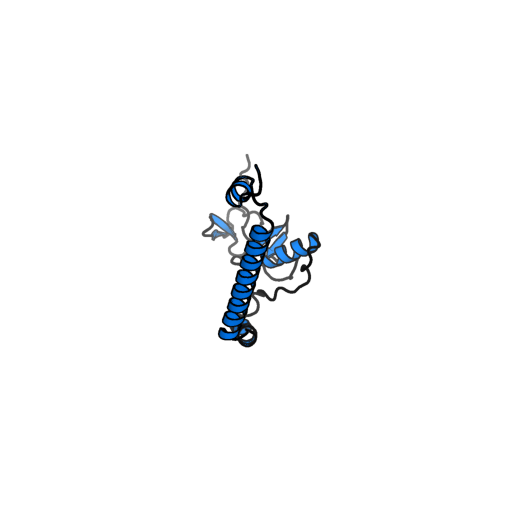1 89 ? 9.012 -10.310 7.444 1.00 46.50 89 THR A O 1
ATOM 671 N N . PRO A 1 90 ? 9.501 -11.399 9.366 1.00 42.75 90 PRO A N 1
ATOM 672 C CA . PRO A 1 90 ? 10.175 -10.260 9.963 1.00 42.75 90 PRO A CA 1
ATOM 673 C C . PRO A 1 90 ? 11.385 -9.887 9.095 1.00 42.75 90 PRO A C 1
ATOM 675 O O . PRO A 1 90 ? 12.149 -10.733 8.629 1.00 42.75 90 PRO A O 1
ATOM 678 N N . TRP A 1 91 ? 11.524 -8.588 8.854 1.00 40.59 91 TRP A N 1
ATOM 679 C CA . TRP A 1 91 ? 12.546 -7.899 8.057 1.00 40.59 91 TRP A CA 1
ATOM 680 C C . TRP A 1 91 ? 13.994 -8.298 8.406 1.00 40.59 91 TRP A C 1
ATOM 682 O O . TRP A 1 91 ? 14.900 -8.136 7.587 1.00 40.59 91 TRP A O 1
ATOM 692 N N . SER A 1 92 ? 14.212 -8.905 9.572 1.00 51.78 92 SER A N 1
ATOM 693 C CA . SER A 1 92 ? 15.485 -9.485 9.996 1.00 51.78 92 SER A CA 1
ATOM 694 C C . SER A 1 92 ? 15.938 -10.692 9.158 1.00 51.78 92 SER A C 1
ATOM 696 O O . SER A 1 92 ? 17.134 -10.838 8.926 1.00 51.78 92 SER A O 1
ATOM 698 N N . PHE A 1 93 ? 15.031 -11.527 8.633 1.00 44.94 93 PHE A N 1
ATOM 699 C CA . PHE A 1 93 ? 15.424 -12.788 7.971 1.00 44.94 93 PHE A CA 1
ATOM 700 C C . PHE A 1 93 ? 15.776 -12.630 6.480 1.00 44.94 93 PHE A C 1
ATOM 702 O O . PHE A 1 93 ? 16.639 -13.329 5.953 1.00 44.94 93 PHE A O 1
ATOM 709 N N . VAL A 1 94 ? 15.144 -11.677 5.786 1.00 44.34 94 VAL A N 1
ATOM 710 C CA . VAL A 1 94 ? 15.460 -11.346 4.379 1.00 44.34 94 VAL A CA 1
ATOM 711 C C . VAL A 1 94 ? 16.783 -10.578 4.270 1.00 44.34 94 VAL A C 1
ATOM 713 O O . VAL A 1 94 ? 17.457 -10.651 3.244 1.00 44.34 94 VAL A O 1
ATOM 716 N N . SER A 1 95 ? 17.191 -9.899 5.345 1.00 47.62 95 SER A N 1
ATOM 717 C CA . SER A 1 95 ? 18.444 -9.147 5.387 1.00 47.62 95 SER A CA 1
ATOM 718 C C . SER A 1 95 ? 19.675 -10.052 5.286 1.00 47.62 95 SER A C 1
ATOM 720 O O . SER A 1 95 ? 20.607 -9.668 4.602 1.00 47.62 95 SER A O 1
ATOM 722 N N . GLY A 1 96 ? 19.672 -11.268 5.848 1.00 45.31 96 GLY A N 1
ATOM 723 C CA . GLY A 1 96 ? 20.830 -12.174 5.762 1.00 45.31 96 GLY A CA 1
ATOM 724 C C . GLY A 1 96 ? 21.153 -12.590 4.323 1.00 45.31 96 GLY A C 1
ATOM 725 O O . GLY A 1 96 ? 22.162 -12.185 3.762 1.00 45.31 96 GLY A O 1
ATOM 726 N N . ARG A 1 97 ? 20.232 -13.295 3.654 1.00 46.53 97 ARG A N 1
ATOM 727 C CA . ARG A 1 97 ? 20.483 -13.831 2.299 1.00 46.53 97 ARG A CA 1
ATOM 728 C C . ARG A 1 97 ? 20.678 -12.768 1.214 1.00 46.53 97 ARG A C 1
ATOM 730 O O . ARG A 1 97 ? 21.403 -13.013 0.253 1.00 46.53 97 ARG A O 1
ATOM 737 N N . VAL A 1 98 ? 20.009 -11.615 1.318 1.00 48.81 98 VAL A N 1
ATOM 738 C CA . VAL A 1 98 ? 20.149 -10.532 0.326 1.00 48.81 98 VAL A CA 1
ATOM 739 C C . VAL A 1 98 ? 21.432 -9.734 0.553 1.00 48.81 98 VAL A C 1
ATOM 741 O O . VAL A 1 98 ? 22.029 -9.287 -0.423 1.00 48.81 98 VAL A O 1
ATOM 744 N N . VAL A 1 99 ? 21.880 -9.569 1.803 1.00 51.81 99 VAL A N 1
ATOM 745 C CA . VAL A 1 99 ? 23.186 -8.957 2.098 1.00 51.81 99 VAL A CA 1
ATOM 746 C C . VAL A 1 99 ? 24.320 -9.888 1.672 1.00 51.81 99 VAL A C 1
ATOM 748 O O . VAL A 1 99 ? 25.253 -9.407 1.039 1.00 51.81 99 VAL A O 1
ATOM 751 N N . ASP A 1 100 ? 24.183 -11.201 1.878 1.00 52.31 100 ASP A N 1
ATOM 752 C CA . ASP A 1 100 ? 25.187 -12.196 1.463 1.00 52.31 100 ASP A CA 1
ATOM 753 C C . ASP A 1 100 ? 25.352 -12.301 -0.065 1.00 52.31 100 ASP A C 1
ATOM 755 O O . ASP A 1 100 ? 26.385 -12.745 -0.553 1.00 52.31 100 ASP A O 1
ATOM 759 N N . SER A 1 101 ? 24.336 -11.889 -0.832 1.00 54.78 101 SER A N 1
ATOM 760 C CA . SER A 1 101 ? 24.347 -11.929 -2.304 1.00 54.78 101 SER A CA 1
ATOM 761 C C . SER A 1 101 ? 24.688 -10.582 -2.946 1.00 54.78 101 SER A C 1
ATOM 763 O O . SER A 1 101 ? 24.649 -10.467 -4.175 1.00 54.78 101 SER A O 1
ATOM 765 N N . ARG A 1 102 ? 24.943 -9.530 -2.154 1.00 55.59 102 ARG A N 1
ATOM 766 C CA . ARG A 1 102 ? 25.355 -8.244 -2.722 1.00 55.59 102 ARG A CA 1
ATOM 767 C C . ARG A 1 102 ? 26.807 -8.359 -3.183 1.00 55.59 102 ARG A C 1
ATOM 769 O O . ARG A 1 102 ? 27.637 -8.781 -2.380 1.00 55.59 102 ARG A O 1
ATOM 776 N N . PRO A 1 103 ? 27.123 -7.950 -4.428 1.00 60.16 103 PRO A N 1
ATOM 777 C CA . PRO A 1 103 ? 28.511 -7.728 -4.798 1.00 60.16 103 PRO A CA 1
ATOM 778 C C . PRO A 1 103 ? 29.126 -6.792 -3.765 1.00 60.16 103 PRO A C 1
ATOM 780 O O . PRO A 1 103 ? 28.460 -5.863 -3.277 1.00 60.16 103 PRO A O 1
ATOM 783 N N . ALA A 1 104 ? 30.362 -7.091 -3.381 1.00 68.62 104 ALA A N 1
ATOM 784 C CA . ALA A 1 104 ? 31.031 -6.329 -2.352 1.00 68.62 104 ALA A CA 1
ATOM 785 C C . ALA A 1 104 ? 31.072 -4.838 -2.773 1.00 68.62 104 ALA A C 1
ATOM 787 O O . ALA A 1 104 ? 31.064 -4.521 -3.969 1.00 68.62 104 ALA A O 1
ATOM 788 N N . PRO A 1 105 ? 30.991 -3.886 -1.825 1.00 68.38 105 PRO A N 1
ATOM 789 C CA . PRO A 1 105 ? 30.836 -2.466 -2.156 1.00 68.38 105 PRO A CA 1
ATOM 790 C C . PRO A 1 105 ? 31.914 -1.935 -3.113 1.00 68.38 105 PRO A C 1
ATOM 792 O O . PRO A 1 105 ? 31.639 -1.073 -3.946 1.00 68.38 105 PRO A O 1
ATOM 795 N N . ASP A 1 106 ? 33.122 -2.480 -3.022 1.00 73.12 106 ASP A N 1
ATOM 796 C CA . ASP A 1 106 ? 34.259 -2.242 -3.908 1.00 73.12 106 ASP A CA 1
ATOM 797 C C . ASP A 1 106 ? 34.005 -2.695 -5.355 1.00 73.12 106 ASP A C 1
ATOM 799 O O . ASP A 1 106 ? 34.333 -1.956 -6.286 1.00 73.12 106 ASP A O 1
ATOM 803 N N . GLU A 1 107 ? 33.350 -3.837 -5.562 1.00 70.56 107 GLU A N 1
ATOM 804 C CA . GLU A 1 107 ? 32.969 -4.332 -6.889 1.00 70.56 107 GLU A CA 1
ATOM 805 C C . GLU A 1 107 ? 31.956 -3.392 -7.565 1.00 70.56 107 GLU A C 1
ATOM 807 O O . GLU A 1 107 ? 32.126 -3.007 -8.724 1.00 70.56 107 GLU A O 1
ATOM 812 N N . VAL A 1 108 ? 30.941 -2.926 -6.827 1.00 74.44 108 VAL A N 1
ATOM 813 C CA . VAL A 1 108 ? 29.950 -1.964 -7.351 1.00 74.44 108 VAL A CA 1
ATOM 814 C C . VAL A 1 108 ? 30.604 -0.628 -7.704 1.00 74.44 108 VAL A C 1
ATOM 816 O O . VAL A 1 108 ? 30.314 -0.048 -8.757 1.00 74.44 108 VAL A O 1
ATOM 819 N N . ILE A 1 109 ? 31.500 -0.136 -6.845 1.00 76.00 109 ILE A N 1
ATOM 820 C CA . ILE A 1 109 ? 32.252 1.102 -7.082 1.00 76.00 109 ILE A CA 1
ATOM 821 C C . ILE A 1 109 ? 33.127 0.961 -8.334 1.00 76.00 109 ILE A C 1
ATOM 823 O O . ILE A 1 109 ? 33.149 1.867 -9.173 1.00 76.00 109 ILE A O 1
ATOM 827 N N . TRP A 1 110 ? 33.794 -0.181 -8.504 1.00 79.81 110 TRP A N 1
ATOM 828 C CA . TRP A 1 110 ? 34.638 -0.453 -9.664 1.00 79.81 110 TRP A CA 1
ATOM 829 C C . TRP A 1 110 ? 33.836 -0.515 -10.971 1.00 79.81 110 TRP A C 1
ATOM 831 O O . TRP A 1 110 ? 34.183 0.178 -11.932 1.00 79.81 110 TRP A O 1
ATOM 841 N N . VAL A 1 111 ? 32.721 -1.253 -11.001 1.00 78.75 111 VAL A N 1
ATOM 842 C CA . VAL A 1 111 ? 31.851 -1.346 -12.190 1.00 78.75 111 VAL A CA 1
ATOM 843 C C . VAL A 1 111 ? 31.284 0.026 -12.565 1.00 78.75 111 VAL A C 1
ATOM 845 O O . VAL A 1 111 ? 31.277 0.408 -13.739 1.00 78.75 111 VAL A O 1
ATOM 848 N N . THR A 1 112 ? 30.853 0.805 -11.572 1.00 81.38 112 THR A N 1
ATOM 849 C CA . THR A 1 112 ? 30.310 2.154 -11.792 1.00 81.38 112 THR A CA 1
ATOM 850 C C . THR A 1 112 ? 31.372 3.093 -12.366 1.00 81.38 112 THR A C 1
ATOM 852 O O . THR A 1 112 ? 31.102 3.844 -13.308 1.00 81.38 112 THR A O 1
ATOM 855 N N . ARG A 1 113 ? 32.608 3.014 -11.858 1.00 87.06 113 ARG A N 1
ATOM 856 C CA . ARG A 1 113 ? 33.742 3.778 -12.387 1.00 87.06 113 ARG A CA 1
ATOM 857 C C . ARG A 1 113 ? 34.049 3.405 -13.839 1.00 87.06 113 ARG A C 1
ATOM 859 O O . ARG A 1 113 ? 34.153 4.303 -14.674 1.00 87.06 113 ARG A O 1
ATOM 866 N N . GLN A 1 114 ? 34.113 2.112 -14.164 1.00 89.88 114 GLN A N 1
ATOM 867 C CA . GLN A 1 114 ? 34.335 1.665 -15.544 1.00 89.88 114 GLN A CA 1
ATOM 868 C C . GLN A 1 114 ? 33.245 2.156 -16.503 1.00 89.88 114 GLN A C 1
ATOM 870 O O . GLN A 1 114 ? 33.539 2.580 -17.623 1.00 89.88 114 GLN A O 1
ATOM 875 N N . LEU A 1 115 ? 31.980 2.130 -16.077 1.00 91.25 115 LEU A N 1
ATOM 876 C CA . LEU A 1 115 ? 30.865 2.656 -16.866 1.00 91.25 115 LEU A CA 1
ATOM 877 C C . LEU A 1 115 ? 31.024 4.155 -17.142 1.00 91.25 115 LEU A C 1
ATOM 879 O O . LEU A 1 115 ? 30.839 4.590 -18.282 1.00 91.25 115 LEU A O 1
ATOM 883 N N . HIS A 1 116 ? 31.408 4.941 -16.135 1.00 91.38 116 HIS A N 1
ATOM 884 C CA . HIS A 1 116 ? 31.656 6.373 -16.301 1.00 91.38 116 HIS A CA 1
ATOM 885 C C . HIS A 1 116 ? 32.824 6.669 -17.248 1.00 91.38 116 HIS A C 1
ATOM 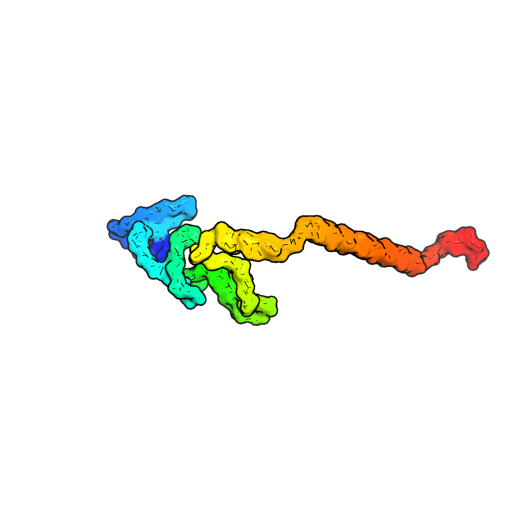887 O O . HIS A 1 116 ? 32.688 7.538 -18.112 1.00 91.38 116 HIS A O 1
ATOM 893 N N . GLU A 1 117 ? 33.932 5.934 -17.137 1.00 94.06 117 GLU A N 1
ATOM 894 C CA . GLU A 1 117 ? 35.100 6.082 -18.016 1.00 94.06 117 GLU A CA 1
ATOM 895 C C . GLU A 1 117 ? 34.747 5.747 -19.475 1.00 94.06 117 GLU A C 1
ATOM 897 O O . GLU A 1 117 ? 35.031 6.530 -20.386 1.00 9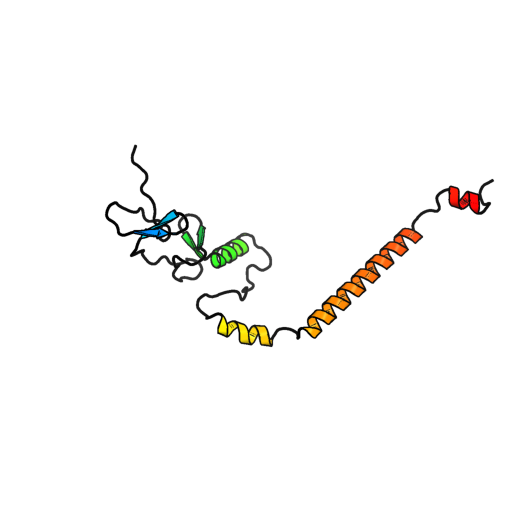4.06 117 GLU A O 1
ATOM 902 N N . ARG A 1 118 ? 34.016 4.648 -19.713 1.00 94.38 118 ARG A N 1
ATOM 903 C CA . ARG A 1 118 ? 33.545 4.277 -21.062 1.00 94.38 118 ARG A CA 1
ATOM 904 C C . ARG A 1 118 ? 32.566 5.302 -21.631 1.00 94.38 118 ARG A C 1
ATOM 906 O O . ARG A 1 118 ? 32.651 5.649 -22.810 1.00 94.38 118 ARG A O 1
ATOM 913 N N . ALA A 1 119 ? 31.660 5.817 -20.802 1.00 91.06 119 ALA A N 1
ATOM 914 C CA . ALA A 1 119 ? 30.728 6.862 -21.210 1.00 91.06 119 ALA A CA 1
ATOM 915 C C . ALA A 1 119 ? 31.445 8.184 -21.534 1.00 91.06 119 ALA A C 1
ATOM 917 O O . ALA A 1 119 ? 31.015 8.899 -22.440 1.00 91.06 119 ALA A O 1
ATOM 918 N N . ALA A 1 120 ? 32.517 8.525 -20.811 1.00 92.69 120 ALA A N 1
ATOM 919 C CA . ALA A 1 120 ? 33.349 9.691 -21.109 1.00 92.69 120 ALA A CA 1
ATOM 920 C C . ALA A 1 120 ? 34.069 9.521 -22.453 1.00 92.69 120 ALA A C 1
ATOM 922 O O . ALA A 1 120 ? 33.892 10.350 -23.344 1.00 92.69 120 ALA A O 1
ATOM 923 N N . HIS A 1 121 ? 34.739 8.384 -22.656 1.00 93.19 121 HIS A N 1
ATOM 924 C CA . HIS A 1 121 ? 35.417 8.074 -23.915 1.00 93.19 121 HIS A CA 1
ATOM 925 C C . HIS A 1 121 ? 34.466 8.115 -25.124 1.00 93.19 121 HIS A C 1
ATOM 927 O O . HIS A 1 121 ? 34.796 8.666 -26.176 1.00 93.19 121 HIS A O 1
ATOM 933 N N . ALA A 1 122 ? 33.253 7.569 -24.983 1.00 92.88 122 ALA A N 1
ATOM 934 C CA . ALA A 1 122 ? 32.239 7.619 -26.036 1.00 92.88 122 ALA A CA 1
ATOM 935 C C . ALA A 1 122 ? 31.814 9.062 -26.373 1.00 92.88 122 ALA A C 1
ATOM 937 O O . ALA A 1 122 ? 31.658 9.407 -27.548 1.00 92.88 122 ALA A O 1
ATOM 938 N N . ARG A 1 123 ? 31.661 9.926 -25.359 1.00 93.62 123 ARG A N 1
ATOM 939 C CA . ARG A 1 123 ? 31.332 11.349 -25.550 1.00 93.62 123 ARG A CA 1
ATOM 940 C C . ARG A 1 123 ? 32.452 12.102 -26.267 1.00 93.62 123 ARG A C 1
ATOM 942 O O . ARG A 1 123 ? 32.151 12.890 -27.169 1.00 93.62 123 ARG A O 1
ATOM 949 N N . ASP A 1 124 ? 33.704 11.837 -25.911 1.00 93.38 124 ASP A N 1
ATOM 950 C CA . ASP A 1 124 ? 34.871 12.467 -26.535 1.00 93.38 124 ASP A CA 1
ATOM 951 C C . ASP A 1 124 ? 35.050 12.006 -27.982 1.00 93.38 124 ASP A C 1
ATOM 953 O O . ASP A 1 124 ? 35.194 12.836 -28.880 1.00 93.38 124 ASP A O 1
ATOM 957 N N . SER A 1 125 ? 34.886 10.706 -28.239 1.00 90.88 125 SER A N 1
ATOM 958 C CA . SER A 1 125 ? 34.889 10.137 -29.594 1.00 90.88 125 SER A CA 1
ATOM 959 C C . SER A 1 125 ? 33.811 10.777 -30.474 1.00 90.88 125 SER A C 1
ATOM 961 O O . SER A 1 125 ? 34.073 11.199 -31.602 1.00 90.88 125 SER A O 1
ATOM 963 N N . ALA A 1 126 ? 32.593 10.923 -29.944 1.00 90.88 126 ALA A N 1
ATOM 964 C CA . ALA A 1 126 ? 31.499 11.573 -30.658 1.00 90.88 126 ALA A CA 1
ATOM 965 C C . ALA A 1 126 ? 31.771 13.067 -30.907 1.00 90.88 126 ALA A C 1
ATOM 967 O O . ALA A 1 126 ? 31.384 13.605 -31.947 1.00 90.88 126 ALA A O 1
ATOM 968 N N . ARG A 1 127 ? 32.438 13.758 -29.971 1.00 90.44 127 ARG A N 1
ATOM 969 C CA . ARG A 1 127 ? 32.851 15.159 -30.143 1.00 90.44 127 ARG A CA 1
ATOM 970 C C . ARG A 1 127 ? 33.905 15.291 -31.242 1.00 90.44 127 ARG A C 1
ATOM 972 O O . ARG A 1 127 ? 33.725 16.137 -32.116 1.00 90.44 127 ARG A O 1
ATOM 979 N N . ALA A 1 128 ? 34.932 14.445 -31.236 1.00 90.00 128 ALA A N 1
ATOM 980 C CA . ALA A 1 128 ? 35.975 14.426 -32.258 1.00 90.00 128 ALA A CA 1
ATOM 981 C C . ALA A 1 128 ? 35.392 14.144 -33.652 1.00 90.00 128 ALA A C 1
ATOM 983 O O . ALA A 1 128 ? 35.663 14.881 -34.598 1.00 90.00 128 ALA A O 1
ATOM 984 N N . ALA A 1 129 ? 34.495 13.159 -33.771 1.00 89.25 129 ALA A N 1
ATOM 985 C CA . ALA A 1 129 ? 33.818 12.853 -35.031 1.00 89.25 129 ALA A CA 1
ATOM 986 C C . ALA A 1 129 ? 32.980 14.033 -35.558 1.00 89.25 129 ALA A C 1
ATOM 988 O O . ALA A 1 129 ? 32.975 14.299 -36.760 1.00 89.25 129 ALA A O 1
ATOM 989 N N . ARG A 1 130 ? 32.293 14.774 -34.675 1.00 86.62 130 ARG A N 1
ATOM 990 C CA . ARG A 1 130 ? 31.559 15.995 -35.059 1.00 86.62 130 ARG A CA 1
ATOM 991 C C . ARG A 1 130 ? 32.489 17.116 -35.518 1.00 86.62 130 ARG A C 1
ATOM 993 O O . ARG A 1 130 ? 32.148 17.819 -36.461 1.00 86.62 130 ARG A O 1
ATOM 1000 N N . GLN A 1 131 ? 33.640 17.284 -34.871 1.00 84.38 131 GLN A N 1
ATOM 1001 C CA . GLN A 1 131 ? 34.634 18.286 -35.264 1.00 84.38 131 GLN A CA 1
ATOM 1002 C C . GLN A 1 131 ? 35.270 17.951 -36.616 1.00 84.38 131 GLN A C 1
ATOM 1004 O O . GLN A 1 131 ? 35.381 18.837 -37.455 1.00 84.38 131 GLN A O 1
ATOM 1009 N N . ALA A 1 132 ? 35.597 16.681 -36.864 1.00 82.06 132 ALA A N 1
ATOM 1010 C CA . ALA A 1 132 ? 36.146 16.222 -38.141 1.00 82.06 132 ALA A CA 1
ATOM 1011 C C . ALA A 1 132 ? 35.147 16.346 -39.305 1.00 82.06 132 ALA A C 1
ATOM 1013 O O . ALA A 1 132 ? 35.540 16.575 -40.443 1.00 82.06 132 ALA A O 1
ATOM 1014 N N . ARG A 1 133 ? 33.843 16.217 -39.024 1.00 77.50 133 ARG A N 1
ATOM 1015 C CA . ARG A 1 133 ? 32.763 16.423 -40.004 1.00 77.50 133 ARG A CA 1
ATOM 1016 C C . ARG A 1 133 ? 32.344 17.882 -40.157 1.00 77.50 133 ARG A C 1
ATOM 1018 O O . ARG A 1 133 ? 31.439 18.158 -40.941 1.00 77.50 133 ARG A O 1
ATOM 1025 N N . ARG A 1 134 ? 32.937 18.810 -39.400 1.00 71.25 134 ARG A N 1
ATOM 1026 C CA . ARG A 1 134 ? 32.624 20.232 -39.526 1.00 71.25 134 ARG A CA 1
ATOM 1027 C C . ARG A 1 134 ? 33.208 20.709 -40.861 1.00 71.25 134 ARG A C 1
ATOM 1029 O O . ARG A 1 134 ? 34.429 20.690 -41.001 1.00 71.25 134 ARG A O 1
ATOM 1036 N N . PRO A 1 135 ? 32.382 21.101 -41.846 1.00 69.00 135 PRO A N 1
ATOM 1037 C CA . PRO A 1 135 ? 32.905 21.636 -43.092 1.00 69.00 135 PRO A CA 1
ATOM 1038 C C . PRO A 1 135 ? 33.728 22.887 -42.777 1.00 69.00 135 PRO A C 1
ATOM 1040 O O . PRO A 1 135 ? 33.328 23.699 -41.935 1.00 69.00 135 PRO A O 1
ATOM 1043 N N . LEU A 1 136 ? 34.884 23.027 -43.427 1.00 63.19 136 LEU A N 1
ATOM 1044 C CA . LEU A 1 136 ? 35.641 24.273 -43.418 1.00 63.19 136 LEU A CA 1
ATOM 1045 C C . LEU A 1 136 ? 34.720 25.350 -44.002 1.00 63.19 136 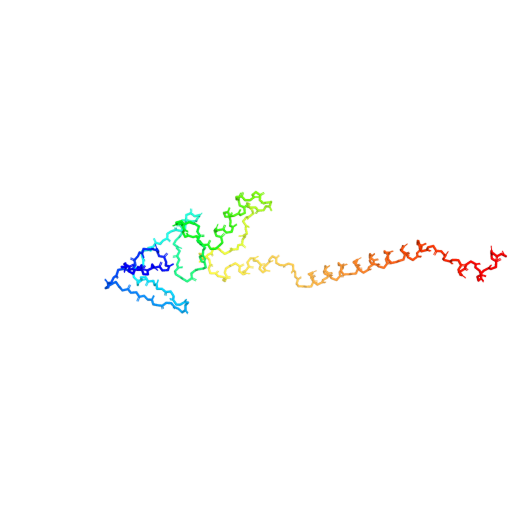LEU A C 1
ATOM 1047 O O . LEU A 1 136 ? 34.433 25.360 -45.195 1.00 63.19 136 LEU A O 1
ATOM 1051 N N . THR A 1 137 ? 34.183 26.215 -43.147 1.00 60.72 137 THR A N 1
ATOM 1052 C CA . THR A 1 137 ? 33.455 27.408 -43.581 1.00 60.72 137 THR A CA 1
ATOM 1053 C C . THR A 1 137 ? 34.406 28.297 -44.385 1.00 60.72 137 THR A C 1
ATOM 1055 O O . THR A 1 137 ? 35.592 28.337 -44.063 1.00 60.72 137 THR A O 1
ATOM 1058 N N . GLY A 1 138 ? 33.901 28.997 -45.408 1.00 55.56 138 GLY A N 1
ATOM 1059 C CA . GLY A 1 138 ? 34.696 29.727 -46.416 1.00 55.56 138 GLY A CA 1
ATOM 1060 C C . GLY A 1 138 ? 35.850 30.590 -45.880 1.00 55.56 138 GLY A C 1
ATOM 1061 O O . GLY A 1 138 ? 36.913 30.608 -46.492 1.00 55.56 138 GLY A O 1
ATOM 1062 N N . ASP A 1 139 ? 35.715 31.179 -44.686 1.00 55.78 139 ASP A N 1
ATOM 1063 C CA . ASP A 1 139 ? 36.787 31.929 -44.002 1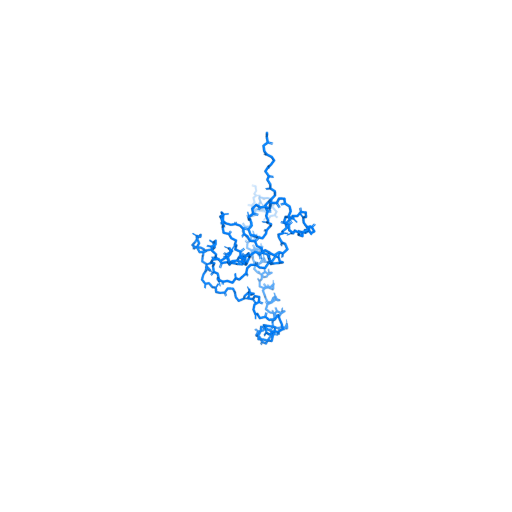.00 55.78 139 ASP A CA 1
ATOM 1064 C C . ASP A 1 139 ? 38.074 31.123 -43.763 1.00 55.78 139 ASP A C 1
ATOM 1066 O O . ASP A 1 139 ? 39.179 31.669 -43.778 1.00 55.78 139 ASP A O 1
ATOM 1070 N N . ALA A 1 140 ? 37.955 29.812 -43.536 1.00 55.16 140 ALA A N 1
ATOM 1071 C CA . ALA A 1 140 ? 39.107 28.947 -43.336 1.00 55.16 140 ALA A CA 1
ATOM 1072 C C . ALA A 1 140 ? 39.854 28.683 -44.649 1.00 55.16 140 ALA A C 1
ATOM 1074 O O . ALA A 1 140 ? 41.069 28.569 -44.604 1.00 55.16 140 ALA A O 1
ATOM 1075 N N . LEU A 1 141 ? 39.165 28.648 -45.799 1.00 53.75 141 LEU A N 1
ATOM 1076 C CA . LEU A 1 141 ? 39.772 28.456 -47.124 1.00 53.75 141 LEU A CA 1
ATOM 1077 C C . LEU A 1 141 ? 40.412 29.748 -47.664 1.00 53.75 141 LEU A C 1
ATOM 1079 O O . LEU A 1 141 ? 41.472 29.677 -48.289 1.00 53.75 141 LEU A O 1
ATOM 1083 N N . SER A 1 142 ? 39.854 30.921 -47.340 1.00 56.19 142 SER A N 1
ATOM 1084 C CA . SER A 1 142 ? 40.484 32.221 -47.633 1.00 56.19 142 SER A CA 1
ATOM 1085 C C . SER A 1 142 ? 41.801 32.427 -46.875 1.00 56.19 142 SER A C 1
ATOM 1087 O O . SER A 1 142 ? 42.725 33.037 -47.404 1.00 56.19 142 SER A O 1
ATOM 1089 N N . ARG A 1 143 ? 41.945 31.870 -45.663 1.00 56.06 143 ARG A N 1
ATOM 1090 C CA . ARG A 1 143 ? 43.195 31.948 -44.881 1.00 56.06 143 ARG A CA 1
ATOM 1091 C C . ARG A 1 143 ? 44.332 31.048 -45.380 1.00 56.06 143 ARG A C 1
ATOM 1093 O O . ARG A 1 143 ? 45.474 31.302 -45.013 1.00 56.06 143 ARG A O 1
ATOM 1100 N N . ILE A 1 144 ? 44.049 30.031 -46.201 1.00 61.00 144 ILE A N 1
ATOM 1101 C CA . ILE A 1 144 ? 45.064 29.116 -46.774 1.00 61.00 144 ILE A CA 1
ATOM 1102 C C . ILE A 1 144 ? 45.370 29.429 -48.248 1.00 61.00 144 ILE A C 1
ATOM 1104 O O . ILE A 1 144 ? 46.045 28.648 -48.911 1.00 61.00 144 ILE A O 1
ATOM 1108 N N . GLY A 1 145 ? 44.883 30.563 -48.770 1.00 53.41 145 GLY A N 1
ATOM 1109 C CA . GLY A 1 145 ? 45.206 31.039 -50.120 1.00 53.41 145 GLY A CA 1
ATOM 1110 C C . GLY A 1 145 ? 44.604 30.211 -51.261 1.00 53.41 145 GLY A C 1
ATOM 1111 O O . GLY A 1 145 ? 45.132 30.239 -52.366 1.00 53.41 145 GLY A O 1
ATOM 1112 N N . LEU A 1 146 ? 43.523 29.461 -51.007 1.00 56.41 146 LEU A N 1
ATOM 1113 C CA . LEU A 1 146 ? 42.911 28.549 -51.988 1.00 56.41 146 LEU A CA 1
ATOM 1114 C C . LEU A 1 146 ? 41.703 29.131 -52.741 1.00 56.41 146 LEU A C 1
ATOM 1116 O O . LEU A 1 146 ? 41.123 28.444 -53.577 1.00 56.41 146 LEU A O 1
ATOM 1120 N N . LEU A 1 147 ? 41.325 30.381 -52.475 1.00 52.47 147 LEU A N 1
ATOM 1121 C CA . LEU A 1 147 ? 40.313 31.111 -53.242 1.00 52.47 147 LEU A CA 1
ATOM 1122 C C . LEU A 1 147 ? 40.867 32.504 -53.559 1.00 52.47 147 LEU A C 1
ATOM 1124 O O . LEU A 1 147 ? 41.158 33.265 -52.636 1.00 52.47 147 LEU A O 1
ATOM 1128 N N . SER A 1 148 ? 41.074 32.776 -54.852 1.00 56.53 148 SER A N 1
ATOM 1129 C CA . SER A 1 148 ? 41.351 34.109 -55.413 1.00 56.53 148 SER A CA 1
ATOM 1130 C C . SER A 1 148 ? 40.050 34.823 -55.747 1.00 56.53 148 SER A C 1
ATOM 1132 O O . SER A 1 148 ? 39.107 34.118 -56.175 1.00 56.53 148 SER A O 1
#